Protein AF-A0ABD7EMI3-F1 (afdb_monomer)

pLDDT: mean 92.15, std 9.13, range [47.66, 98.19]

Solvent-accessible surface area (backbone atoms only — not comparable to full-atom values): 5979 Å² total; per-residue (Å²): 132,95,45,73,68,58,50,55,49,53,55,47,54,48,49,55,49,38,52,54,26,54,76,68,66,38,56,70,64,31,50,56,49,48,56,52,47,51,55,52,50,53,51,50,54,55,47,34,73,76,38,62,89,45,42,68,63,52,51,56,50,50,56,52,49,51,55,51,50,54,53,51,51,49,52,53,52,55,49,51,53,51,53,52,52,53,53,52,51,51,51,52,52,52,52,52,52,51,53,53,52,62,54,56,66,71,79,110

Organism: Aeromonas jandaei (NCBI:txid650)

Foldseek 3Di:
DDDPVNLLVLLVVLLVVLVVCLVVVVVVVNVVSVVVNVVSVVVLVVVCVVPVVCVVVSVVSVVVVVVSVVVSVVSVVVVVVVVVVVVVVVVVVVVVVVVVVVVVVVVD

Mean predicted aligned error: 5.75 Å

Radius of gyration: 22.84 Å; Cα contacts (8 Å, |Δi|>4): 35; chains: 1; bounding box: 42×22×74 Å

Secondary structure (DSSP, 8-state):
---HHHHHHHHHHHHHHHHHHHHTT-HHHHHHHHHHHHHHHHHHHHHHHH-GGGHHHHHHHHHHHHHHHHHHHHHHHHHHHHHHHHHHHHHHHHHHHHHHHHHHTT--

Sequence (108 aa):
MTTLASLQQALTENYEQLQYLLARKSYDDALVCMDYRISLIDSLLYLVEREPSLKQDANLLATLLFRQEESMKKVASDHHQLIFNELSAIGLASKAKQIYNSVNSKEF

Structure (mmCIF, N/CA/C/O backbone):
data_AF-A0ABD7EMI3-F1
#
_entry.id   AF-A0ABD7EMI3-F1
#
loop_
_atom_site.group_PDB
_atom_site.id
_atom_site.type_symbol
_atom_site.label_atom_id
_atom_site.label_alt_id
_atom_site.label_comp_id
_atom_site.label_asym_id
_atom_site.label_entity_id
_atom_site.label_seq_id
_atom_site.pdbx_PDB_ins_code
_atom_site.Cartn_x
_atom_site.Cartn_y
_atom_site.Cartn_z
_atom_site.occupancy
_atom_site.B_iso_or_equiv
_atom_site.auth_seq_id
_atom_site.auth_comp_id
_atom_site.auth_asym_id
_atom_site.auth_atom_id
_atom_site.pdbx_PDB_model_num
ATOM 1 N N . MET A 1 1 ? -9.320 -13.787 17.238 1.00 67.12 1 MET A N 1
ATOM 2 C CA . MET A 1 1 ? -10.236 -12.631 17.324 1.00 67.12 1 MET A CA 1
ATOM 3 C C . MET A 1 1 ? -9.452 -11.434 16.818 1.00 67.12 1 MET A C 1
ATOM 5 O O . MET A 1 1 ? -8.343 -11.245 17.300 1.00 67.12 1 MET A O 1
ATOM 9 N N . THR A 1 2 ? -9.935 -10.727 15.798 1.00 86.56 2 THR A N 1
ATOM 10 C CA . THR A 1 2 ? -9.221 -9.571 15.232 1.00 86.56 2 THR A CA 1
ATOM 11 C C . THR A 1 2 ? -9.274 -8.420 16.228 1.00 86.56 2 THR A C 1
ATOM 13 O O . THR A 1 2 ? -10.360 -8.025 16.638 1.00 86.56 2 THR A O 1
ATOM 16 N N . THR A 1 3 ? -8.115 -7.915 16.643 1.00 96.00 3 THR A N 1
ATOM 17 C CA . THR A 1 3 ? -7.988 -6.772 17.559 1.00 96.00 3 THR A CA 1
ATOM 18 C C . THR A 1 3 ? -7.363 -5.588 16.837 1.00 96.00 3 THR A C 1
ATOM 20 O O . THR A 1 3 ? -6.638 -5.767 15.853 1.00 96.00 3 THR A O 1
ATOM 23 N N . LEU A 1 4 ? -7.569 -4.380 17.363 1.00 96.56 4 LEU A N 1
ATOM 24 C CA . LEU A 1 4 ? -6.951 -3.177 16.807 1.00 96.56 4 LEU A CA 1
ATOM 25 C C . LEU A 1 4 ? -5.417 -3.288 16.771 1.00 96.56 4 LEU A C 1
ATOM 27 O O . LEU A 1 4 ? -4.805 -2.954 15.763 1.00 96.56 4 LEU A O 1
ATOM 31 N N . ALA A 1 5 ? -4.812 -3.849 17.823 1.00 96.81 5 ALA A N 1
ATOM 32 C CA . ALA A 1 5 ? -3.370 -4.086 17.887 1.00 96.81 5 ALA A CA 1
ATOM 33 C C . ALA A 1 5 ? -2.883 -5.051 16.790 1.00 96.81 5 ALA A C 1
ATOM 35 O O . ALA A 1 5 ? -1.881 -4.778 16.133 1.00 96.81 5 ALA A O 1
ATOM 36 N N . SER A 1 6 ? -3.614 -6.147 16.542 1.00 97.62 6 SER A N 1
ATOM 37 C CA . SER A 1 6 ? -3.255 -7.094 15.476 1.00 97.62 6 SER A CA 1
ATOM 38 C C . SER A 1 6 ? -3.359 -6.473 14.080 1.00 97.62 6 SER A C 1
ATOM 40 O O . SER A 1 6 ? -2.500 -6.715 13.237 1.00 97.62 6 SER A O 1
ATOM 42 N N . LEU A 1 7 ? -4.366 -5.621 13.847 1.00 97.94 7 LEU A N 1
ATOM 43 C CA . LEU A 1 7 ? -4.520 -4.902 12.582 1.00 97.94 7 LEU A CA 1
ATOM 44 C C . LEU A 1 7 ? -3.422 -3.860 12.393 1.00 97.94 7 LEU A C 1
ATOM 46 O O . LEU A 1 7 ? -2.849 -3.775 11.312 1.00 97.94 7 LEU A O 1
ATOM 50 N N . GLN A 1 8 ? -3.088 -3.104 13.440 1.00 97.81 8 GLN A N 1
ATOM 51 C CA . GLN A 1 8 ? -1.988 -2.145 13.406 1.00 97.81 8 GLN A CA 1
ATOM 52 C C .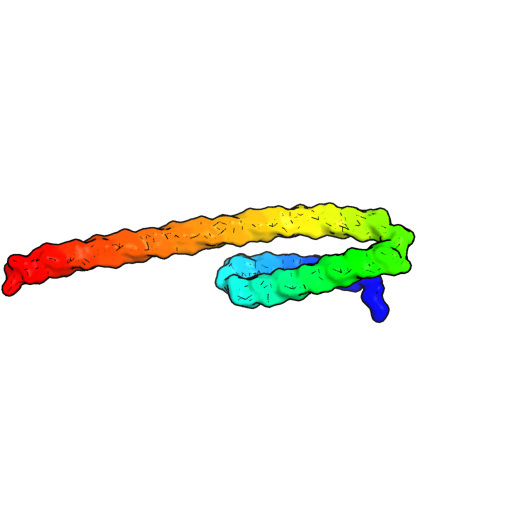 GLN A 1 8 ? -0.664 -2.824 13.043 1.00 97.81 8 GLN A C 1
ATOM 54 O O . GLN A 1 8 ? 0.073 -2.307 12.202 1.00 97.81 8 GLN A O 1
ATOM 59 N N . GLN A 1 9 ? -0.370 -3.976 13.648 1.00 97.88 9 GLN A N 1
ATOM 60 C CA . GLN A 1 9 ? 0.829 -4.742 13.326 1.00 97.88 9 GLN A CA 1
ATOM 61 C C . GLN A 1 9 ? 0.812 -5.197 11.862 1.00 97.88 9 GLN A C 1
ATOM 63 O O . GLN A 1 9 ? 1.741 -4.880 11.123 1.00 97.88 9 GLN A O 1
ATOM 68 N N . ALA A 1 10 ? -0.268 -5.843 11.415 1.00 98.19 10 ALA A N 1
ATOM 69 C CA . ALA A 1 10 ? -0.380 -6.337 10.043 1.00 98.19 10 ALA A CA 1
ATOM 70 C C . ALA A 1 10 ? -0.268 -5.214 8.996 1.00 98.19 10 ALA A C 1
ATOM 72 O O . ALA A 1 10 ? 0.385 -5.386 7.970 1.00 98.19 10 ALA A O 1
ATOM 73 N N . LEU A 1 11 ? -0.859 -4.044 9.256 1.00 97.88 11 LEU A N 1
ATOM 74 C CA . LEU A 1 11 ? -0.760 -2.865 8.388 1.00 97.88 11 LEU A CA 1
ATOM 75 C C . LEU A 1 11 ? 0.658 -2.280 8.344 1.00 97.88 11 LEU A C 1
ATOM 77 O O . LEU A 1 11 ? 1.060 -1.738 7.312 1.00 97.88 11 LEU A O 1
ATOM 81 N N . THR A 1 12 ? 1.405 -2.389 9.444 1.00 97.06 12 THR A N 1
ATOM 82 C CA . THR A 1 12 ? 2.802 -1.943 9.532 1.00 97.06 12 THR A CA 1
ATOM 83 C C . THR A 1 12 ? 3.713 -2.882 8.748 1.00 97.06 12 THR A C 1
ATOM 85 O O . THR A 1 12 ? 4.439 -2.426 7.870 1.00 97.06 12 THR A O 1
ATOM 88 N N . GLU A 1 13 ? 3.603 -4.191 8.976 1.00 98.06 13 GLU A N 1
ATOM 89 C CA . GLU A 1 13 ? 4.357 -5.211 8.235 1.00 98.06 13 GLU A CA 1
ATOM 90 C C . GLU A 1 13 ? 4.052 -5.146 6.732 1.00 98.06 13 GLU A C 1
ATOM 92 O O . GLU A 1 13 ? 4.953 -5.174 5.896 1.00 98.06 13 GLU A O 1
ATOM 97 N N . ASN A 1 14 ? 2.776 -4.981 6.372 1.00 98.00 14 ASN A N 1
ATOM 98 C CA . ASN A 1 14 ? 2.356 -4.798 4.987 1.00 98.00 14 ASN A CA 1
ATOM 99 C C . ASN A 1 14 ? 2.978 -3.541 4.350 1.00 98.00 14 ASN A C 1
ATOM 101 O O . ASN A 1 14 ? 3.417 -3.599 3.202 1.00 98.00 14 ASN A O 1
ATOM 105 N N . TYR A 1 15 ? 3.054 -2.425 5.081 1.00 97.19 15 TYR A N 1
ATOM 106 C CA . TYR A 1 15 ? 3.694 -1.201 4.593 1.00 97.19 15 TYR A CA 1
ATOM 107 C C . TYR A 1 15 ? 5.193 -1.404 4.332 1.00 97.19 15 TYR A C 1
ATOM 109 O O . TYR A 1 15 ? 5.682 -1.044 3.262 1.00 97.19 15 TYR A O 1
ATOM 117 N N . GLU A 1 16 ? 5.914 -2.021 5.269 1.00 96.38 16 GLU A N 1
ATOM 118 C CA . GLU A 1 16 ? 7.341 -2.337 5.118 1.00 96.38 16 GLU A CA 1
ATOM 119 C C . GLU A 1 16 ? 7.589 -3.275 3.929 1.00 96.38 16 GLU A C 1
ATOM 121 O O . GLU A 1 16 ? 8.484 -3.036 3.113 1.00 96.38 16 GLU A O 1
ATOM 126 N N . GLN A 1 17 ? 6.746 -4.298 3.772 1.00 97.06 17 GLN A N 1
ATOM 127 C CA . GLN A 1 17 ? 6.804 -5.214 2.638 1.00 97.06 17 GLN A CA 1
ATOM 128 C C . GLN A 1 17 ? 6.566 -4.481 1.314 1.00 97.06 17 GLN A C 1
ATOM 130 O O . GLN A 1 17 ? 7.294 -4.692 0.344 1.00 97.06 17 GLN A O 1
ATOM 135 N N . LEU A 1 18 ? 5.571 -3.596 1.257 1.00 95.50 18 LEU A N 1
ATOM 136 C CA . LEU A 1 18 ? 5.263 -2.829 0.054 1.00 95.50 18 LEU A CA 1
ATOM 137 C C . LEU A 1 18 ? 6.410 -1.875 -0.311 1.00 95.50 18 LEU A C 1
ATOM 139 O O . LEU A 1 18 ? 6.800 -1.808 -1.477 1.00 95.50 18 LEU A O 1
ATOM 143 N N . GLN A 1 19 ? 7.030 -1.216 0.672 1.00 94.31 19 GLN A N 1
ATOM 144 C CA . GLN A 1 19 ? 8.242 -0.419 0.452 1.00 94.31 19 GLN A CA 1
ATOM 145 C C . GLN A 1 19 ? 9.389 -1.260 -0.117 1.00 94.31 19 GLN A C 1
ATOM 147 O O . GLN A 1 19 ? 10.037 -0.848 -1.082 1.00 94.31 19 GLN A O 1
ATOM 152 N N . TYR A 1 20 ? 9.625 -2.443 0.451 1.00 95.00 20 TYR A N 1
ATOM 153 C CA . TYR A 1 20 ? 10.663 -3.362 -0.007 1.00 95.00 20 TYR A CA 1
ATOM 154 C C . TYR A 1 20 ? 10.445 -3.809 -1.460 1.00 95.00 20 TYR A C 1
ATOM 156 O O . TYR A 1 20 ? 11.373 -3.766 -2.273 1.00 95.00 20 TYR A O 1
ATOM 164 N N . LEU A 1 21 ? 9.216 -4.195 -1.810 1.00 95.12 21 LEU A N 1
ATOM 165 C CA . LEU A 1 21 ? 8.855 -4.633 -3.161 1.00 95.12 21 LEU A CA 1
ATOM 166 C C . LEU A 1 21 ? 8.994 -3.499 -4.180 1.00 95.12 21 LEU A C 1
ATOM 168 O O . LEU A 1 21 ? 9.595 -3.688 -5.241 1.00 95.12 21 LEU A O 1
ATOM 172 N N . LEU A 1 22 ? 8.514 -2.300 -3.838 1.00 91.81 22 LEU A N 1
ATOM 173 C CA . LEU A 1 22 ? 8.639 -1.123 -4.696 1.00 91.81 22 LEU A CA 1
ATOM 174 C C . LEU A 1 22 ? 10.107 -0.751 -4.926 1.00 91.81 22 LEU A C 1
ATOM 176 O O . LEU A 1 22 ? 10.492 -0.528 -6.073 1.00 91.81 22 LEU A O 1
ATOM 180 N N . ALA A 1 23 ? 10.947 -0.748 -3.886 1.00 91.25 23 ALA A N 1
ATOM 181 C CA . ALA A 1 23 ? 12.379 -0.457 -4.014 1.00 91.25 23 ALA A CA 1
ATOM 182 C C . ALA A 1 23 ? 13.106 -1.432 -4.960 1.00 91.25 23 ALA A C 1
ATOM 184 O O . ALA A 1 23 ? 14.071 -1.060 -5.628 1.00 91.25 23 ALA A O 1
ATOM 185 N N . ARG A 1 24 ? 12.622 -2.675 -5.053 1.00 93.25 24 ARG A N 1
ATOM 186 C CA . ARG A 1 24 ? 13.144 -3.711 -5.956 1.00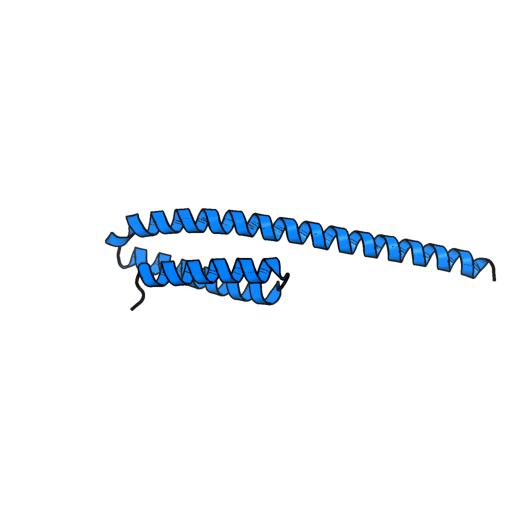 93.25 24 ARG A CA 1
ATOM 187 C C . ARG A 1 24 ? 12.479 -3.736 -7.331 1.00 93.25 24 ARG A C 1
ATOM 189 O O . ARG A 1 24 ? 12.844 -4.579 -8.147 1.00 93.25 24 ARG A O 1
ATOM 196 N N . LYS A 1 25 ? 11.538 -2.824 -7.601 1.00 91.00 25 LYS A N 1
ATOM 197 C CA . LYS A 1 25 ? 10.715 -2.803 -8.821 1.00 91.00 25 LYS A CA 1
ATOM 198 C C . LYS A 1 25 ? 9.910 -4.102 -9.034 1.00 91.00 25 LYS A C 1
ATOM 200 O O . LYS A 1 25 ? 9.579 -4.447 -10.164 1.00 91.00 25 LYS A O 1
ATOM 205 N N . SER A 1 26 ? 9.583 -4.821 -7.957 1.00 93.94 26 SER A N 1
ATOM 206 C CA . SER A 1 26 ? 8.740 -6.026 -7.975 1.00 93.94 26 SER A CA 1
ATOM 207 C C . SER A 1 26 ? 7.261 -5.631 -8.011 1.00 93.94 26 SER A C 1
ATOM 209 O O . SER A 1 26 ? 6.557 -5.733 -7.008 1.00 93.94 26 SER A O 1
ATOM 211 N N . TYR A 1 27 ? 6.806 -5.094 -9.145 1.00 91.56 27 TYR A N 1
ATOM 212 C CA . TYR A 1 27 ? 5.493 -4.444 -9.242 1.00 91.56 27 TYR A CA 1
ATOM 213 C C . TYR A 1 27 ? 4.308 -5.407 -9.118 1.00 91.56 27 TYR A C 1
ATOM 215 O O . TYR A 1 27 ? 3.337 -5.063 -8.453 1.00 91.56 27 TYR A O 1
ATOM 223 N N . ASP A 1 28 ? 4.398 -6.611 -9.683 1.00 95.12 28 ASP A N 1
ATOM 224 C CA . ASP A 1 28 ? 3.306 -7.592 -9.607 1.00 95.12 28 ASP A CA 1
ATOM 225 C C . ASP A 1 28 ? 3.062 -8.044 -8.158 1.00 95.12 28 ASP A C 1
ATOM 227 O O . ASP A 1 28 ? 1.934 -8.021 -7.669 1.00 95.12 28 ASP A O 1
ATOM 231 N N . ASP A 1 29 ? 4.134 -8.352 -7.424 1.00 96.81 29 ASP A N 1
ATOM 232 C CA . ASP A 1 29 ? 4.052 -8.685 -5.998 1.00 96.81 29 ASP A CA 1
ATOM 233 C C . ASP A 1 29 ? 3.568 -7.489 -5.163 1.00 96.81 29 ASP A C 1
ATOM 235 O O . ASP A 1 29 ? 2.827 -7.653 -4.191 1.00 96.81 29 ASP A O 1
ATOM 239 N N . ALA A 1 30 ? 3.977 -6.268 -5.532 1.00 94.81 30 ALA A N 1
ATOM 240 C CA . ALA A 1 30 ? 3.522 -5.050 -4.870 1.00 94.81 30 ALA A CA 1
ATOM 241 C C . ALA A 1 30 ? 2.005 -4.854 -5.030 1.00 94.81 30 ALA A C 1
ATOM 243 O O . ALA A 1 30 ? 1.353 -4.455 -4.067 1.00 94.81 30 ALA A O 1
ATOM 244 N N . LEU A 1 31 ? 1.435 -5.186 -6.195 1.00 94.75 31 LEU A N 1
ATOM 245 C CA . LEU A 1 31 ? -0.014 -5.145 -6.424 1.00 94.75 31 LEU A CA 1
ATOM 246 C C . LEU A 1 31 ? -0.756 -6.140 -5.525 1.00 94.75 31 LEU A C 1
ATOM 248 O O . LEU A 1 31 ? -1.697 -5.751 -4.841 1.00 94.75 31 LEU A O 1
ATOM 252 N N . VAL A 1 32 ? -0.278 -7.383 -5.423 1.00 97.19 32 VAL A N 1
ATOM 253 C CA . VAL A 1 32 ? -0.865 -8.379 -4.504 1.00 97.19 32 VAL A CA 1
ATOM 254 C C . VAL A 1 32 ? -0.789 -7.903 -3.046 1.00 97.19 32 VAL A C 1
ATOM 256 O O . VAL A 1 32 ? -1.733 -8.061 -2.270 1.00 97.19 32 VAL A O 1
ATOM 259 N N . CYS A 1 33 ? 0.324 -7.274 -2.661 1.00 96.81 33 CYS A N 1
ATOM 260 C CA . CYS A 1 33 ? 0.491 -6.689 -1.331 1.00 96.81 33 CYS A CA 1
ATOM 261 C C . CYS A 1 33 ? -0.509 -5.541 -1.070 1.00 96.81 33 CYS A C 1
ATOM 263 O O . CYS A 1 33 ? -1.014 -5.407 0.049 1.00 96.81 33 CYS A O 1
ATOM 265 N N . MET A 1 34 ? -0.837 -4.741 -2.091 1.00 95.88 34 MET A N 1
ATOM 266 C CA . MET A 1 34 ? -1.856 -3.686 -2.018 1.00 95.88 34 MET A CA 1
ATOM 267 C C . MET A 1 34 ? -3.277 -4.248 -1.882 1.00 95.88 34 MET A C 1
ATOM 269 O O . MET A 1 34 ? -4.046 -3.732 -1.071 1.00 95.88 34 MET A O 1
ATOM 273 N N . ASP A 1 35 ? -3.619 -5.332 -2.580 1.00 98.06 35 ASP A N 1
ATOM 274 C CA . ASP A 1 35 ? -4.926 -5.993 -2.426 1.00 98.06 35 ASP A CA 1
ATOM 275 C C . ASP A 1 35 ? -5.131 -6.501 -0.989 1.00 98.06 35 ASP A C 1
ATOM 277 O O . ASP A 1 35 ? -6.191 -6.319 -0.375 1.00 98.06 35 ASP A O 1
ATOM 281 N N . TYR A 1 36 ? -4.080 -7.079 -0.399 1.00 97.88 36 TYR A N 1
ATOM 282 C CA . TYR A 1 36 ? -4.106 -7.476 1.008 1.00 97.88 36 TYR A CA 1
ATOM 283 C C . TYR A 1 36 ? -4.257 -6.267 1.940 1.00 97.88 36 TYR A C 1
ATOM 285 O O . TYR A 1 36 ? -5.011 -6.316 2.914 1.00 97.88 36 TYR A O 1
ATOM 293 N N . ARG A 1 37 ? -3.599 -5.150 1.619 1.00 97.25 37 ARG A N 1
ATOM 294 C CA . ARG A 1 37 ? -3.710 -3.906 2.387 1.00 97.25 37 ARG A CA 1
ATOM 295 C C . ARG A 1 37 ? -5.138 -3.365 2.426 1.00 97.25 37 ARG A C 1
ATOM 297 O O . ARG A 1 37 ? -5.593 -2.966 3.496 1.00 97.25 37 ARG A O 1
ATOM 304 N N . ILE A 1 38 ? -5.855 -3.392 1.302 1.00 97.25 38 ILE A N 1
ATOM 305 C CA . ILE A 1 38 ? -7.273 -3.000 1.235 1.00 97.25 38 ILE A CA 1
ATOM 306 C C . ILE A 1 38 ? -8.104 -3.882 2.174 1.00 97.25 38 ILE A C 1
ATOM 308 O O . ILE A 1 38 ? -8.853 -3.368 3.000 1.00 97.25 38 ILE A O 1
ATOM 312 N N . SER A 1 39 ? -7.876 -5.197 2.147 1.00 98.12 39 SER A N 1
ATOM 313 C CA . SER A 1 39 ? -8.576 -6.148 3.025 1.00 98.12 39 SER A CA 1
ATOM 314 C C . SER A 1 39 ? -8.331 -5.879 4.523 1.00 98.12 39 SER A C 1
ATOM 316 O O . SER A 1 39 ? -9.223 -6.063 5.359 1.00 98.12 39 SER A O 1
ATOM 318 N N . LEU A 1 40 ? -7.127 -5.420 4.889 1.00 97.88 40 LEU A N 1
ATOM 319 C CA . LEU A 1 40 ? -6.804 -5.000 6.259 1.00 97.88 40 LEU A CA 1
ATOM 320 C C . LEU A 1 40 ? -7.527 -3.705 6.657 1.00 97.88 40 LEU A C 1
ATOM 322 O O . LEU A 1 40 ? -7.984 -3.591 7.796 1.00 97.88 40 LEU A O 1
ATOM 326 N N . ILE A 1 41 ? -7.652 -2.746 5.736 1.00 97.25 41 ILE A N 1
ATOM 327 C CA . ILE A 1 41 ? -8.405 -1.504 5.961 1.00 97.25 41 ILE A CA 1
ATOM 328 C C . ILE A 1 41 ? -9.895 -1.810 6.144 1.00 97.25 41 ILE A C 1
ATOM 330 O O . ILE A 1 41 ? -10.492 -1.325 7.104 1.00 97.25 41 ILE A O 1
ATOM 334 N N . ASP A 1 42 ? -10.478 -2.672 5.313 1.00 98.00 42 ASP A N 1
ATOM 335 C CA . ASP A 1 42 ? -11.873 -3.106 5.466 1.00 98.00 42 ASP A CA 1
ATOM 336 C C . ASP A 1 42 ? -12.104 -3.784 6.824 1.00 98.00 42 ASP A C 1
ATOM 338 O O . ASP A 1 42 ? -13.088 -3.514 7.517 1.00 98.00 42 ASP A O 1
ATOM 342 N N . SER A 1 43 ? -11.148 -4.607 7.263 1.00 97.50 43 SER A N 1
ATOM 343 C CA . SER A 1 43 ? -11.185 -5.240 8.585 1.00 97.50 43 SER A CA 1
ATOM 344 C C . SER A 1 43 ? -11.127 -4.221 9.731 1.00 97.50 43 SER A C 1
ATOM 346 O O . SER A 1 43 ? -11.787 -4.412 10.754 1.00 97.50 43 SER A O 1
ATOM 348 N N . LEU A 1 44 ? -10.364 -3.133 9.572 1.00 97.31 44 LEU A N 1
ATOM 349 C CA . LEU A 1 44 ? -10.315 -2.026 10.530 1.00 97.31 44 LEU A CA 1
ATOM 350 C C . LEU A 1 44 ? -11.646 -1.275 10.590 1.00 97.31 44 LEU A C 1
ATOM 352 O O . LEU A 1 44 ? -12.139 -1.015 11.688 1.00 97.31 44 LEU A O 1
ATOM 356 N N . LEU A 1 45 ? -12.242 -0.964 9.439 1.00 96.62 45 LEU A N 1
ATOM 357 C CA . LEU A 1 45 ? -13.548 -0.307 9.372 1.00 96.62 45 LEU A CA 1
ATOM 358 C C . LEU A 1 45 ? -14.618 -1.153 10.072 1.00 96.62 45 LE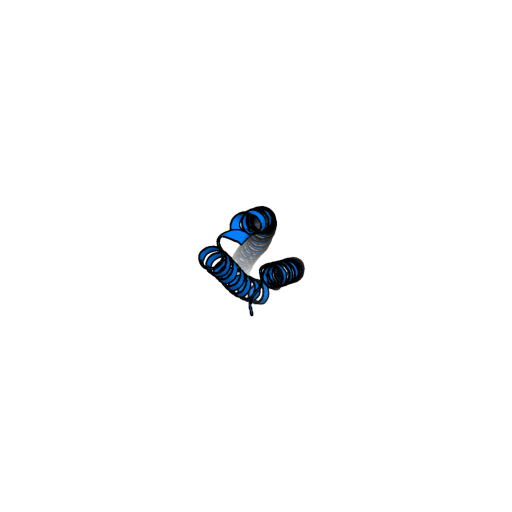U A C 1
ATOM 360 O O . LEU A 1 45 ? -15.300 -0.661 10.971 1.00 96.62 45 LEU A O 1
ATOM 364 N N . TYR A 1 46 ? -14.682 -2.446 9.753 1.00 97.31 46 TYR A N 1
ATOM 365 C CA . TYR A 1 46 ? -15.615 -3.383 10.378 1.00 97.31 46 TYR A CA 1
ATOM 366 C C . TYR A 1 46 ? -15.415 -3.511 11.897 1.00 97.31 46 TYR A C 1
ATOM 368 O O . TYR A 1 46 ? -16.385 -3.579 12.656 1.00 97.31 46 TYR A O 1
ATOM 376 N N . LEU A 1 47 ? -14.164 -3.528 12.373 1.00 96.69 47 LEU A N 1
ATOM 377 C CA . LEU A 1 47 ? -13.877 -3.567 13.809 1.00 96.69 47 LEU A CA 1
ATOM 378 C C . LEU A 1 47 ? -14.428 -2.324 14.521 1.00 96.69 47 LEU A C 1
ATOM 380 O O . LEU A 1 47 ? -15.068 -2.452 15.561 1.00 96.69 47 LEU A O 1
ATOM 384 N N . VAL A 1 48 ? -14.218 -1.134 13.956 1.00 96.31 48 VAL A N 1
ATOM 385 C CA . VAL A 1 48 ? -14.686 0.133 14.545 1.00 96.31 48 VAL A CA 1
ATOM 386 C C . VAL A 1 48 ? -16.210 0.236 14.544 1.00 96.31 48 VAL A C 1
ATOM 388 O O . VAL A 1 48 ? -16.783 0.772 15.492 1.00 96.31 48 VAL A O 1
ATOM 391 N N . GLU A 1 49 ? -16.877 -0.291 13.516 1.00 96.38 49 GLU A N 1
ATOM 392 C CA . GLU A 1 49 ? -18.341 -0.375 13.483 1.00 96.38 49 GLU A CA 1
ATOM 393 C C . GLU A 1 49 ? -18.891 -1.248 14.618 1.00 96.38 49 GLU A C 1
ATOM 395 O O . GLU A 1 49 ? -19.896 -0.897 15.239 1.00 96.38 49 GLU A O 1
ATOM 400 N N . ARG A 1 50 ? -18.227 -2.370 14.919 1.00 97.00 50 ARG A N 1
ATOM 401 C CA . ARG A 1 50 ? -18.655 -3.304 15.973 1.00 97.00 50 ARG A CA 1
ATOM 402 C C . ARG A 1 50 ? -18.252 -2.885 17.376 1.00 97.00 50 ARG A C 1
ATOM 404 O O . ARG A 1 50 ? -18.960 -3.209 18.327 1.00 97.00 50 ARG A O 1
ATOM 411 N N . GLU A 1 51 ? -17.140 -2.176 17.506 1.00 96.56 51 GLU A N 1
ATOM 412 C CA . GLU A 1 51 ? -16.593 -1.717 18.780 1.00 96.56 51 GLU A CA 1
ATOM 413 C C . GLU A 1 51 ? -16.354 -0.197 18.742 1.00 96.56 51 GLU A C 1
ATOM 415 O O . GLU A 1 51 ? -15.209 0.260 18.672 1.00 96.56 51 GLU A O 1
ATOM 420 N N . PRO A 1 52 ? -17.421 0.629 18.835 1.00 95.00 52 PRO A N 1
ATOM 421 C CA . PRO A 1 52 ? -17.308 2.086 18.721 1.00 95.00 52 PRO A CA 1
ATOM 422 C C . PRO A 1 52 ? -16.393 2.739 19.765 1.00 95.00 52 PRO A C 1
ATOM 424 O O . PRO A 1 52 ? -15.911 3.850 19.548 1.00 95.00 52 PRO A O 1
ATOM 427 N N . SER A 1 53 ? -16.127 2.062 20.888 1.00 97.00 53 SER A N 1
ATOM 428 C CA . SER A 1 53 ? -15.160 2.508 21.898 1.00 97.00 53 SER A CA 1
ATOM 429 C C . SER A 1 53 ? -13.736 2.627 21.350 1.00 97.00 53 SER A C 1
ATOM 431 O O . SER A 1 53 ? -12.962 3.424 21.867 1.00 97.00 53 SER A O 1
ATOM 433 N N . LEU A 1 54 ? -13.394 1.891 20.288 1.00 96.88 54 LEU A N 1
ATOM 434 C CA . LEU A 1 54 ? -12.077 1.932 19.642 1.00 96.88 54 LEU A CA 1
ATOM 435 C C . LEU A 1 54 ? -11.921 3.089 18.647 1.00 96.88 54 LEU A C 1
ATOM 437 O O . LEU A 1 54 ? -10.842 3.281 18.089 1.00 96.88 54 LEU A O 1
ATOM 441 N N . LYS A 1 55 ? -12.975 3.875 18.397 1.00 96.12 55 LYS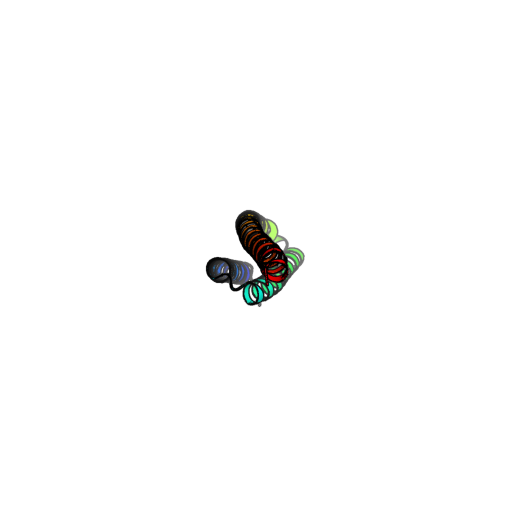 A N 1
ATOM 442 C CA . LYS A 1 55 ? -13.003 4.885 17.328 1.00 96.12 55 LYS A CA 1
ATOM 443 C C . LYS A 1 55 ? -11.884 5.924 17.435 1.00 96.12 55 LYS A C 1
ATOM 445 O O . LYS A 1 55 ? -11.350 6.344 16.413 1.00 96.12 55 LYS A O 1
ATOM 450 N N . GLN A 1 56 ? -11.526 6.348 18.648 1.00 97.00 56 GLN A N 1
ATOM 451 C CA . GLN A 1 56 ? -10.448 7.320 18.841 1.00 97.00 56 GLN A CA 1
ATOM 452 C C . GLN A 1 56 ? -9.089 6.746 18.421 1.00 97.00 56 GLN A C 1
ATOM 454 O O . GLN A 1 56 ? -8.387 7.368 17.624 1.00 97.00 56 GLN A O 1
ATOM 459 N N . ASP A 1 57 ? -8.752 5.548 18.893 1.00 97.38 57 ASP A N 1
ATOM 460 C CA . ASP A 1 57 ? -7.485 4.888 18.565 1.00 97.38 57 ASP A CA 1
ATOM 461 C C . ASP A 1 57 ? -7.421 4.503 17.082 1.00 97.38 57 ASP A C 1
ATOM 463 O O . ASP A 1 57 ? -6.397 4.688 16.421 1.00 97.38 57 ASP A O 1
ATOM 467 N N . ALA A 1 58 ? -8.541 4.061 16.511 1.00 96.50 58 ALA A N 1
ATOM 468 C CA . ALA A 1 58 ? -8.635 3.776 15.086 1.00 96.50 58 ALA A CA 1
ATOM 469 C C . ALA A 1 58 ? -8.471 5.031 14.213 1.00 96.50 58 ALA A C 1
ATOM 471 O O . ALA A 1 58 ? -7.852 4.950 13.156 1.00 96.50 58 ALA A O 1
ATOM 472 N N . ASN A 1 59 ? -8.948 6.203 14.648 1.00 96.69 59 ASN A N 1
ATOM 473 C CA . ASN A 1 59 ? -8.709 7.468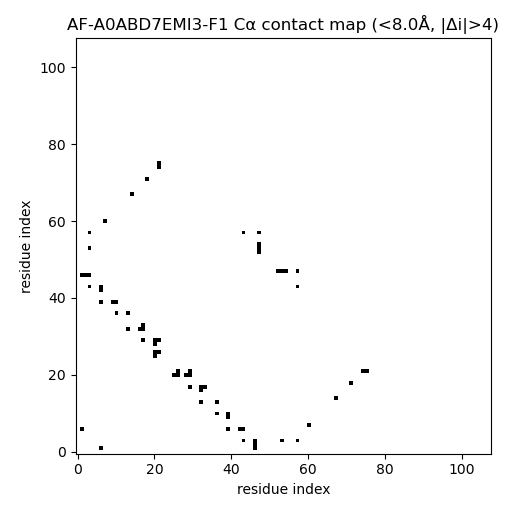 13.938 1.00 96.69 59 ASN A CA 1
ATOM 474 C C . ASN A 1 59 ? -7.227 7.876 13.955 1.00 96.69 59 ASN A C 1
ATOM 476 O O . ASN A 1 59 ? -6.716 8.413 12.964 1.00 96.69 59 ASN A O 1
ATOM 480 N N . LEU A 1 60 ? -6.520 7.621 15.061 1.00 97.00 60 LEU A N 1
ATOM 481 C CA . LEU A 1 60 ? -5.072 7.832 15.135 1.00 97.00 60 LEU A CA 1
ATOM 482 C C . LEU A 1 60 ? -4.346 6.911 14.151 1.00 97.00 60 LEU A C 1
ATOM 484 O O . LEU A 1 60 ? -3.504 7.379 13.380 1.00 97.00 60 LEU A O 1
ATOM 488 N N . LEU A 1 61 ? -4.727 5.631 14.117 1.00 97.00 61 LEU A N 1
ATOM 489 C CA . LEU A 1 61 ? -4.199 4.675 13.148 1.00 97.00 61 LEU A CA 1
ATOM 490 C C . LEU A 1 61 ? -4.507 5.110 11.709 1.00 97.00 61 LEU A C 1
ATOM 492 O O . LEU A 1 61 ? -3.597 5.164 10.891 1.00 97.00 61 LEU A O 1
ATOM 496 N N . ALA A 1 62 ? -5.737 5.519 11.401 1.00 95.81 62 ALA A N 1
ATOM 497 C CA . ALA A 1 62 ? -6.119 5.989 10.069 1.00 95.81 62 ALA A CA 1
ATOM 498 C C . ALA A 1 62 ? -5.291 7.203 9.609 1.00 95.81 62 ALA A C 1
ATOM 500 O O . ALA A 1 62 ? -4.910 7.292 8.443 1.00 95.81 62 ALA A O 1
ATOM 501 N N . THR A 1 63 ? -4.939 8.109 10.526 1.00 97.06 63 THR A N 1
ATOM 502 C CA . THR A 1 63 ? -4.058 9.249 10.225 1.00 97.06 63 THR A CA 1
ATOM 503 C C . THR A 1 63 ? -2.643 8.793 9.859 1.00 97.06 63 THR A C 1
ATOM 505 O O . THR A 1 63 ? -2.021 9.358 8.957 1.00 97.06 63 THR A O 1
ATOM 508 N N . LEU A 1 64 ? -2.123 7.771 10.544 1.00 96.06 64 LEU A N 1
ATOM 509 C CA . LEU A 1 64 ? -0.842 7.156 10.199 1.00 96.06 64 LEU A CA 1
ATOM 510 C C . LEU A 1 64 ? -0.910 6.490 8.819 1.00 96.06 64 LEU A C 1
ATOM 512 O O . LEU A 1 64 ? -0.036 6.742 7.989 1.00 96.06 64 LEU A O 1
ATOM 516 N N . LEU A 1 65 ? -1.959 5.702 8.562 1.00 95.81 65 LEU A N 1
ATOM 517 C CA . LEU A 1 65 ? -2.172 5.030 7.278 1.00 95.81 65 LEU A CA 1
ATOM 518 C C . LEU A 1 65 ? -2.249 6.035 6.130 1.00 95.81 65 LEU A C 1
ATOM 520 O O . LEU A 1 65 ? -1.576 5.857 5.126 1.00 95.81 65 LEU A O 1
ATOM 524 N N . PHE A 1 66 ? -2.970 7.144 6.299 1.00 96.00 66 PHE A N 1
ATOM 525 C CA . PHE A 1 66 ? -3.048 8.194 5.283 1.00 96.00 66 PHE A CA 1
ATOM 526 C C . PHE A 1 66 ? -1.662 8.716 4.867 1.00 96.00 66 PHE A C 1
ATOM 528 O O . PHE A 1 66 ? -1.375 8.861 3.680 1.00 96.00 66 PHE A O 1
ATOM 535 N N . ARG A 1 67 ? -0.764 8.956 5.832 1.00 95.88 67 ARG A N 1
ATOM 536 C CA . ARG A 1 67 ? 0.612 9.395 5.534 1.00 95.88 67 ARG A CA 1
ATOM 537 C C . ARG A 1 67 ? 1.414 8.321 4.801 1.00 95.88 67 ARG A C 1
ATOM 539 O O . ARG A 1 67 ? 2.219 8.651 3.932 1.00 95.88 67 ARG A O 1
ATOM 546 N N . GLN A 1 68 ? 1.209 7.056 5.162 1.00 94.88 68 GLN A N 1
ATOM 547 C CA . GLN A 1 68 ? 1.819 5.919 4.476 1.00 94.88 68 GLN A CA 1
ATOM 548 C C . GLN A 1 68 ? 1.344 5.838 3.018 1.00 94.88 68 GLN A C 1
ATOM 550 O O . GLN A 1 68 ? 2.183 5.730 2.123 1.00 94.88 68 GLN A O 1
ATOM 555 N N . GLU A 1 69 ? 0.040 5.977 2.761 1.00 92.69 69 GLU A N 1
ATOM 556 C CA . GLU A 1 69 ? -0.519 5.963 1.401 1.00 92.69 69 GLU A CA 1
ATOM 557 C C . GLU A 1 69 ? 0.026 7.098 0.536 1.00 92.69 69 GLU A C 1
ATOM 559 O O . GLU A 1 69 ? 0.456 6.864 -0.592 1.00 92.69 69 GLU A O 1
ATOM 564 N N . GLU A 1 70 ? 0.082 8.320 1.066 1.00 94.44 70 GLU A N 1
ATOM 565 C CA . GLU A 1 70 ? 0.625 9.464 0.325 1.00 94.44 70 GLU A CA 1
ATOM 566 C C . GLU A 1 70 ? 2.110 9.267 -0.022 1.00 94.44 70 GLU A C 1
ATOM 568 O O . GLU A 1 70 ? 2.544 9.574 -1.137 1.00 94.44 70 GLU A O 1
ATOM 573 N N . SER A 1 71 ? 2.888 8.683 0.895 1.00 92.38 71 SER A N 1
ATOM 574 C CA . SER A 1 71 ? 4.286 8.315 0.646 1.00 92.38 71 SER A CA 1
ATOM 575 C C . SER A 1 71 ? 4.411 7.285 -0.485 1.00 92.38 71 SER A C 1
ATOM 577 O O . SER A 1 71 ? 5.180 7.480 -1.430 1.00 92.38 71 SER A O 1
ATOM 579 N N . MET A 1 72 ? 3.617 6.211 -0.450 1.00 89.75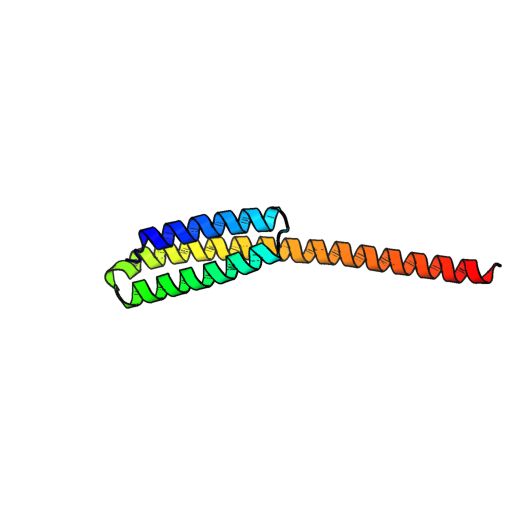 72 MET A N 1
ATOM 580 C CA . MET A 1 72 ? 3.658 5.155 -1.471 1.00 89.75 72 MET A CA 1
ATOM 581 C C . MET A 1 72 ? 3.170 5.639 -2.832 1.00 89.75 72 MET A C 1
ATOM 583 O O . MET A 1 72 ? 3.764 5.296 -3.854 1.00 89.75 72 MET A O 1
ATOM 587 N N . LYS A 1 73 ? 2.143 6.490 -2.857 1.00 88.69 73 LYS A N 1
ATOM 588 C CA . LYS A 1 73 ? 1.654 7.141 -4.074 1.00 88.69 73 LYS A CA 1
ATOM 589 C C . LYS A 1 73 ? 2.750 7.958 -4.749 1.00 88.69 73 LYS A C 1
ATOM 591 O O . LYS A 1 73 ? 2.902 7.880 -5.969 1.00 88.69 73 LYS A O 1
ATOM 596 N N . LYS A 1 74 ? 3.551 8.694 -3.972 1.00 91.94 74 LYS A N 1
ATOM 597 C CA . LYS A 1 74 ? 4.713 9.415 -4.503 1.00 91.94 74 LYS A CA 1
ATOM 598 C C . LYS A 1 74 ? 5.724 8.451 -5.130 1.00 91.94 74 LYS A C 1
ATOM 600 O O . LYS A 1 74 ? 6.126 8.666 -6.268 1.00 91.94 74 LYS A O 1
ATOM 605 N N . VAL A 1 75 ? 6.095 7.378 -4.428 1.00 90.69 75 VAL A N 1
ATOM 606 C CA . VAL A 1 75 ? 7.049 6.373 -4.939 1.00 90.69 75 VAL A CA 1
ATOM 607 C C . VAL A 1 75 ? 6.551 5.732 -6.237 1.00 90.69 75 VAL A C 1
ATOM 609 O O . VAL A 1 75 ? 7.303 5.627 -7.204 1.00 90.69 75 VAL A O 1
ATOM 612 N N . ALA A 1 76 ? 5.278 5.342 -6.295 1.00 85.94 76 ALA A N 1
ATOM 613 C CA . ALA A 1 76 ? 4.677 4.772 -7.497 1.00 85.94 76 ALA A CA 1
ATOM 614 C C . ALA A 1 76 ? 4.688 5.765 -8.673 1.00 85.94 76 ALA A C 1
ATOM 616 O O . ALA A 1 76 ? 5.032 5.389 -9.793 1.00 85.94 76 ALA A O 1
ATOM 617 N N . SER A 1 77 ? 4.378 7.041 -8.417 1.00 89.88 77 SER A N 1
ATOM 618 C CA . SER A 1 77 ? 4.449 8.105 -9.426 1.00 89.88 77 SER A CA 1
ATOM 619 C C . SER A 1 77 ? 5.873 8.311 -9.950 1.00 89.88 77 SER A C 1
ATOM 621 O O . SER A 1 77 ? 6.071 8.426 -11.161 1.00 89.88 77 SER A O 1
ATOM 623 N N . ASP A 1 78 ? 6.868 8.326 -9.060 1.00 93.31 78 ASP A N 1
ATOM 624 C CA . ASP A 1 78 ? 8.281 8.468 -9.426 1.00 93.31 78 ASP A CA 1
ATOM 625 C C . ASP A 1 78 ? 8.736 7.286 -10.307 1.00 93.31 78 ASP A C 1
ATOM 627 O O . ASP A 1 78 ? 9.389 7.480 -11.336 1.00 93.31 78 ASP A O 1
ATOM 631 N N . HIS A 1 79 ? 8.329 6.057 -9.967 1.00 92.12 79 HIS A N 1
ATOM 632 C CA . HIS A 1 79 ? 8.597 4.870 -10.785 1.00 92.12 79 HIS A CA 1
ATOM 633 C C . HIS A 1 79 ? 7.912 4.917 -12.150 1.00 92.12 79 HIS A C 1
ATOM 635 O O . HIS A 1 79 ? 8.550 4.605 -13.155 1.00 92.12 79 HIS A O 1
ATOM 641 N N . HIS A 1 80 ? 6.646 5.330 -12.211 1.00 90.12 80 HIS A N 1
ATOM 642 C CA . HIS A 1 80 ? 5.929 5.476 -13.476 1.00 90.12 80 HIS A CA 1
ATOM 643 C C . HIS A 1 80 ? 6.648 6.459 -14.411 1.00 90.12 80 HIS A C 1
ATOM 645 O O . HIS A 1 80 ? 6.867 6.151 -15.583 1.00 90.12 80 HIS A O 1
ATOM 651 N N . GLN A 1 81 ? 7.091 7.604 -13.884 1.00 94.75 81 GLN A N 1
ATOM 652 C CA . GLN A 1 81 ? 7.849 8.584 -14.662 1.00 94.75 81 GLN A CA 1
ATOM 653 C C . GLN A 1 81 ? 9.185 8.019 -15.163 1.00 94.75 81 GLN A C 1
ATOM 655 O O . GLN A 1 81 ? 9.557 8.252 -16.314 1.00 94.75 81 GLN A O 1
ATOM 660 N N . LEU A 1 82 ? 9.901 7.269 -14.321 1.00 93.88 82 LEU A N 1
ATOM 661 C CA . LEU A 1 82 ? 11.156 6.619 -14.699 1.00 93.88 82 LEU A CA 1
ATOM 662 C C . LEU A 1 82 ? 10.945 5.629 -15.855 1.00 93.88 82 LEU A C 1
ATOM 664 O O . LEU A 1 82 ? 11.622 5.732 -16.877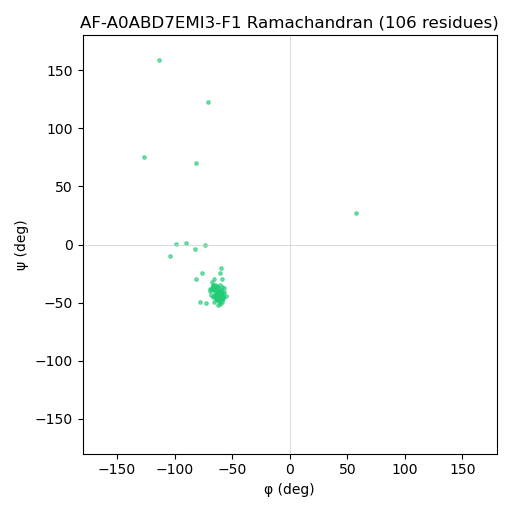 1.00 93.88 82 LEU A O 1
ATOM 668 N N . ILE A 1 83 ? 9.973 4.721 -15.724 1.00 92.69 83 ILE A N 1
ATOM 669 C CA . ILE A 1 83 ? 9.642 3.719 -16.751 1.00 92.69 83 ILE A CA 1
ATOM 670 C C . ILE A 1 83 ? 9.242 4.404 -18.060 1.00 92.69 83 ILE A C 1
ATOM 672 O O . ILE A 1 83 ? 9.710 4.027 -19.134 1.00 92.69 83 ILE A O 1
ATOM 676 N N . PHE A 1 84 ? 8.414 5.446 -17.985 1.00 93.94 84 PHE A N 1
ATOM 677 C CA . PHE A 1 84 ? 8.002 6.209 -19.159 1.00 93.94 84 PHE A CA 1
ATOM 678 C C . PHE A 1 84 ? 9.195 6.834 -19.900 1.00 93.94 84 PHE A C 1
ATOM 680 O O . PHE A 1 84 ? 9.264 6.784 -21.134 1.00 93.94 84 PHE A O 1
ATOM 687 N N . ASN A 1 85 ? 10.158 7.393 -19.163 1.00 95.00 85 ASN A N 1
ATOM 688 C CA . ASN A 1 85 ? 11.366 7.981 -19.743 1.00 95.00 85 ASN A CA 1
ATOM 689 C C . ASN A 1 85 ? 12.242 6.919 -20.427 1.00 95.00 85 ASN A C 1
ATOM 691 O O . ASN A 1 85 ? 12.715 7.144 -21.543 1.00 95.00 85 ASN A O 1
ATOM 695 N N . GLU A 1 86 ? 12.423 5.756 -19.794 1.00 94.88 86 GLU A N 1
ATOM 696 C CA . GLU A 1 86 ? 13.176 4.629 -20.362 1.00 94.88 86 GLU A CA 1
ATOM 697 C C . GLU A 1 86 ? 12.532 4.126 -21.665 1.00 94.88 86 GLU A C 1
ATOM 699 O O . GLU A 1 86 ? 13.208 4.003 -22.691 1.00 94.88 86 GLU A O 1
ATOM 704 N N . LEU A 1 87 ? 11.211 3.921 -21.671 1.00 93.88 87 LEU A N 1
ATOM 705 C CA . LEU A 1 87 ? 10.465 3.510 -22.866 1.00 93.88 87 LEU A CA 1
ATOM 706 C C . LEU A 1 87 ? 10.557 4.545 -23.993 1.00 93.88 87 LEU A C 1
ATOM 708 O O . LEU A 1 87 ? 10.751 4.184 -25.157 1.00 93.88 87 LEU A O 1
ATOM 712 N N . SER A 1 88 ? 10.472 5.832 -23.657 1.00 93.88 88 SER A N 1
ATOM 713 C CA . SER A 1 88 ? 10.618 6.921 -24.628 1.00 93.88 88 SER A CA 1
ATOM 714 C C . SER A 1 88 ? 12.003 6.914 -25.282 1.00 93.88 88 SER A C 1
ATOM 716 O O . SER A 1 88 ? 12.112 7.040 -26.505 1.00 93.88 88 SER A O 1
ATOM 718 N N . ALA A 1 89 ? 13.064 6.699 -24.498 1.00 93.94 89 ALA A N 1
ATOM 719 C CA . ALA A 1 89 ? 14.430 6.600 -25.009 1.00 93.94 89 ALA A CA 1
ATOM 720 C C . ALA A 1 89 ? 14.609 5.399 -25.955 1.00 93.94 89 ALA A C 1
ATOM 722 O O . ALA A 1 89 ? 15.189 5.544 -27.035 1.00 93.94 89 ALA A O 1
ATOM 723 N N . ILE A 1 90 ? 14.054 4.235 -25.602 1.00 93.75 90 ILE A N 1
ATOM 724 C CA . ILE A 1 90 ? 14.067 3.036 -26.456 1.00 93.75 90 ILE A CA 1
ATOM 725 C C . ILE A 1 90 ? 13.326 3.294 -27.775 1.00 93.75 90 ILE A C 1
ATOM 727 O O . ILE A 1 90 ? 13.813 2.916 -28.846 1.00 93.75 90 ILE A O 1
ATOM 731 N N . GLY A 1 91 ? 12.171 3.962 -27.725 1.00 91.50 91 GLY A N 1
ATOM 732 C CA . GLY A 1 91 ? 11.398 4.326 -28.912 1.00 91.50 91 GLY A CA 1
ATOM 733 C C . GLY A 1 91 ? 12.172 5.250 -29.856 1.00 91.50 91 GLY A C 1
ATOM 734 O O . GLY A 1 91 ? 12.229 5.002 -31.064 1.00 91.50 91 GLY A O 1
ATOM 735 N N . LEU A 1 92 ? 12.836 6.273 -29.312 1.00 92.62 92 LEU A N 1
ATOM 736 C CA . LEU A 1 92 ? 13.697 7.177 -30.083 1.00 92.62 92 LEU A CA 1
ATOM 737 C C . LEU A 1 92 ? 14.881 6.439 -30.717 1.00 92.62 92 LEU A C 1
ATOM 739 O O . LEU A 1 92 ? 15.132 6.609 -31.912 1.00 92.62 92 LEU A O 1
ATOM 743 N N . ALA A 1 93 ? 15.569 5.584 -29.957 1.00 88.69 93 ALA A N 1
ATOM 744 C CA . ALA A 1 93 ? 16.681 4.780 -30.463 1.00 88.69 93 ALA A CA 1
ATOM 745 C C . ALA A 1 93 ? 16.234 3.837 -31.593 1.00 88.69 93 ALA A C 1
ATOM 747 O O . ALA A 1 93 ? 16.898 3.729 -32.627 1.00 88.69 93 ALA A O 1
ATOM 748 N N . SER A 1 94 ? 15.068 3.208 -31.436 1.00 88.31 94 SER A N 1
ATOM 749 C CA . SER A 1 94 ? 14.474 2.334 -32.452 1.00 88.31 94 SER A CA 1
ATOM 750 C C . SER A 1 94 ? 14.151 3.099 -33.737 1.00 88.31 94 SER A C 1
ATOM 752 O O . SER A 1 94 ? 14.484 2.642 -34.832 1.00 88.31 94 SER A O 1
ATOM 754 N N . LYS A 1 95 ? 13.581 4.305 -33.616 1.00 90.31 95 LYS A N 1
ATOM 755 C CA . LYS A 1 95 ? 13.296 5.187 -34.756 1.00 90.31 95 LYS A CA 1
ATOM 756 C C . LYS A 1 95 ? 14.574 5.635 -35.469 1.00 90.31 95 LYS A C 1
ATOM 758 O O . LYS A 1 95 ? 14.630 5.590 -36.696 1.00 90.31 95 LYS A O 1
ATOM 763 N N . ALA A 1 96 ? 15.611 6.021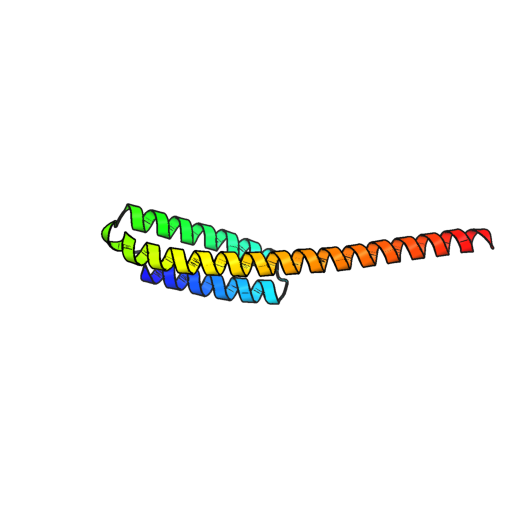 -34.726 1.00 85.81 96 ALA A N 1
ATOM 764 C CA . ALA A 1 96 ? 16.904 6.405 -35.295 1.00 85.81 96 ALA A CA 1
ATOM 765 C C . ALA A 1 96 ? 17.546 5.247 -36.077 1.00 85.81 96 ALA A C 1
ATOM 767 O O . ALA A 1 96 ? 17.984 5.439 -37.212 1.00 85.81 96 ALA A O 1
ATOM 768 N N . LYS A 1 97 ? 17.518 4.026 -35.524 1.00 86.31 97 LYS A N 1
ATOM 769 C CA . LYS A 1 97 ? 18.001 2.812 -36.201 1.00 86.31 97 LYS A CA 1
ATOM 770 C C . LYS A 1 97 ? 17.236 2.531 -37.497 1.00 86.31 97 LYS A C 1
ATOM 772 O O . LYS A 1 97 ? 17.847 2.186 -38.505 1.00 86.31 97 LYS A O 1
ATOM 777 N N . GLN A 1 98 ? 15.912 2.697 -37.493 1.00 88.38 98 GLN A N 1
ATOM 778 C CA . GLN A 1 98 ? 15.090 2.513 -38.690 1.00 88.38 98 GLN A CA 1
ATOM 779 C C . GLN A 1 98 ? 15.439 3.525 -39.792 1.00 88.38 98 GLN A C 1
ATOM 781 O O . GLN A 1 98 ? 15.539 3.135 -40.953 1.00 88.38 98 GLN A O 1
ATOM 786 N N . ILE A 1 99 ? 15.643 4.799 -39.440 1.00 87.25 99 ILE A N 1
ATOM 787 C CA . ILE A 1 99 ? 16.057 5.844 -40.392 1.00 87.25 99 ILE A CA 1
ATOM 788 C C . ILE A 1 99 ? 17.441 5.527 -40.962 1.00 87.25 99 ILE A C 1
ATOM 790 O O . ILE A 1 99 ? 17.624 5.557 -42.172 1.00 87.25 99 ILE A O 1
ATOM 794 N N . TYR A 1 100 ? 18.402 5.167 -40.112 1.00 79.69 100 TYR A N 1
ATOM 795 C CA . TYR A 1 100 ? 19.747 4.807 -40.561 1.00 79.69 100 TYR A CA 1
ATOM 796 C C . TYR A 1 100 ? 19.727 3.637 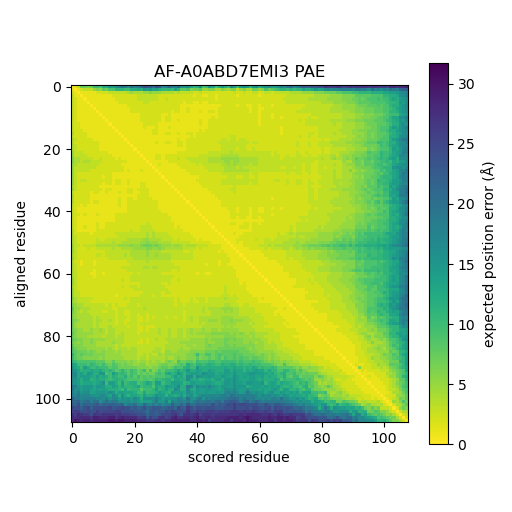-41.558 1.00 79.69 100 TYR A C 1
ATOM 798 O O . TYR A 1 100 ? 20.311 3.717 -42.636 1.00 79.69 100 TYR A O 1
ATOM 806 N N . ASN A 1 101 ? 18.975 2.578 -41.248 1.00 85.81 101 ASN A N 1
ATOM 807 C CA . ASN A 1 101 ? 18.841 1.421 -42.132 1.00 85.81 101 ASN A CA 1
ATOM 808 C C . ASN A 1 101 ? 18.109 1.752 -43.446 1.00 85.81 101 ASN A C 1
ATOM 810 O O . ASN A 1 101 ? 18.437 1.179 -44.484 1.00 85.81 101 ASN A O 1
ATOM 814 N N . SER A 1 102 ? 17.122 2.655 -43.435 1.00 80.12 102 SER A N 1
ATOM 815 C CA . SER A 1 102 ? 16.382 3.045 -44.646 1.00 80.12 102 SER A CA 1
ATOM 816 C C . SER A 1 102 ? 17.164 3.987 -45.566 1.00 80.12 102 SER A C 1
ATOM 818 O O . SER A 1 102 ? 16.898 4.019 -46.766 1.00 80.12 102 SER A O 1
ATOM 820 N N . VAL A 1 103 ? 18.132 4.730 -45.022 1.00 76.06 103 VAL A N 1
ATOM 821 C CA . VAL A 1 103 ? 19.086 5.532 -45.800 1.00 76.06 103 VAL A CA 1
ATOM 822 C C . VAL A 1 103 ? 20.169 4.631 -46.398 1.00 76.06 103 VAL A C 1
ATOM 824 O O . VAL A 1 103 ? 20.360 4.652 -47.608 1.00 76.06 103 VAL A O 1
ATOM 827 N N . ASN A 1 104 ? 20.791 3.755 -45.600 1.00 67.00 104 ASN A N 1
ATOM 828 C CA . ASN A 1 104 ? 21.844 2.857 -46.096 1.00 67.00 104 ASN A CA 1
ATOM 829 C C . ASN A 1 104 ? 21.341 1.815 -47.108 1.00 67.00 104 ASN A C 1
ATOM 831 O O . ASN A 1 104 ? 22.088 1.418 -47.990 1.00 67.00 104 ASN A O 1
ATOM 835 N N . SER A 1 105 ? 20.082 1.376 -47.023 1.00 63.84 105 SER A N 1
ATOM 836 C CA . SER A 1 105 ? 19.490 0.452 -48.013 1.00 63.84 105 SER A CA 1
ATOM 837 C C . SER A 1 105 ? 19.156 1.098 -49.364 1.00 63.84 105 SER A C 1
ATOM 839 O O . SER A 1 105 ? 18.648 0.412 -50.245 1.00 63.84 105 SER A O 1
ATOM 841 N N . LYS A 1 106 ? 19.403 2.405 -49.532 1.00 56.66 106 LYS A N 1
ATOM 842 C CA . LYS A 1 106 ? 19.291 3.111 -50.818 1.00 56.66 106 LYS A CA 1
ATOM 843 C C . LYS A 1 106 ? 20.643 3.414 -51.466 1.00 56.66 106 LYS A C 1
ATOM 845 O O . LYS A 1 106 ? 20.660 3.858 -52.609 1.00 56.66 106 LYS A O 1
ATOM 850 N N . GLU A 1 107 ? 21.745 3.216 -50.744 1.00 53.59 107 GLU A N 1
ATOM 851 C CA . GLU A 1 107 ? 23.110 3.447 -51.241 1.00 53.59 107 GLU A CA 1
ATOM 852 C C . GLU A 1 107 ? 23.814 2.155 -51.703 1.00 53.59 107 GLU A C 1
ATOM 854 O O . GLU A 1 107 ? 24.940 2.214 -52.195 1.00 53.59 107 GLU A O 1
ATOM 859 N N . PHE A 1 108 ? 23.130 1.008 -51.614 1.00 47.66 108 PHE A N 1
ATOM 860 C CA . PHE A 1 108 ? 23.532 -0.302 -52.141 1.00 47.66 108 PHE A CA 1
ATOM 861 C C . PHE A 1 108 ? 22.358 -0.954 -52.878 1.00 47.66 108 PHE A C 1
ATOM 863 O O . PHE A 1 108 ? 22.625 -1.829 -53.732 1.00 47.66 108 PHE A O 1
#